Protein AF-V9GGJ9-F1 (afdb_monomer)

Structure (mmCIF, N/CA/C/O backbone):
data_AF-V9GGJ9-F1
#
_entry.id   AF-V9GGJ9-F1
#
loop_
_atom_site.group_PDB
_atom_site.id
_atom_site.type_symbol
_atom_site.label_atom_id
_atom_site.label_alt_id
_atom_site.label_comp_id
_atom_site.label_asym_id
_atom_site.label_entity_id
_atom_site.label_seq_id
_atom_site.pdbx_PDB_ins_code
_atom_site.Cartn_x
_atom_site.Cartn_y
_atom_site.Cartn_z
_atom_site.occupancy
_atom_site.B_iso_or_equiv
_atom_site.auth_seq_id
_atom_site.auth_comp_id
_atom_site.auth_asym_id
_atom_site.auth_atom_id
_atom_site.pdbx_PDB_model_num
ATOM 1 N N . MET A 1 1 ? 23.711 -16.797 -13.564 1.00 43.38 1 MET A N 1
ATOM 2 C CA . MET A 1 1 ? 23.492 -16.950 -12.103 1.00 43.38 1 MET A CA 1
ATOM 3 C C . MET A 1 1 ? 22.016 -16.975 -11.662 1.00 43.38 1 MET A C 1
ATOM 5 O O . MET A 1 1 ? 21.783 -17.134 -10.476 1.00 43.38 1 MET A O 1
ATOM 9 N N . LEU A 1 2 ? 21.009 -16.887 -12.547 1.00 49.84 2 LEU A N 1
ATOM 10 C CA . LEU A 1 2 ? 19.596 -16.695 -12.144 1.00 49.84 2 LEU A CA 1
ATOM 11 C C . LEU A 1 2 ? 18.768 -17.975 -11.855 1.00 49.84 2 LEU A C 1
ATOM 13 O O . LEU A 1 2 ? 17.591 -17.873 -11.536 1.00 49.84 2 LEU A O 1
ATOM 17 N N . HIS A 1 3 ? 19.355 -19.175 -11.934 1.00 48.84 3 HIS A N 1
ATOM 18 C CA . HIS A 1 3 ? 18.641 -20.461 -11.802 1.00 48.84 3 HIS A CA 1
ATOM 19 C C . HIS A 1 3 ? 18.968 -21.218 -10.499 1.00 48.84 3 HIS A C 1
ATOM 21 O O . HIS A 1 3 ? 19.235 -22.415 -10.528 1.00 48.84 3 HIS A O 1
ATOM 27 N N . ARG A 1 4 ? 18.985 -20.532 -9.348 1.00 60.25 4 ARG A N 1
ATOM 28 C CA . ARG A 1 4 ? 19.254 -21.163 -8.037 1.00 60.25 4 ARG A CA 1
ATOM 29 C C . ARG A 1 4 ? 18.179 -20.855 -6.985 1.00 60.25 4 ARG A C 1
ATOM 31 O O . ARG A 1 4 ? 18.494 -20.615 -5.826 1.00 60.25 4 ARG A O 1
ATOM 38 N N . PHE A 1 5 ? 16.917 -20.852 -7.417 1.00 58.75 5 PHE A N 1
ATOM 39 C CA . PHE A 1 5 ? 15.748 -20.695 -6.551 1.00 58.75 5 PHE A CA 1
ATOM 40 C C . PHE A 1 5 ? 14.702 -21.777 -6.855 1.00 58.75 5 PHE A C 1
ATOM 42 O O . PHE A 1 5 ? 14.045 -21.767 -7.904 1.00 58.75 5 PHE A O 1
ATOM 49 N N . ASP A 1 6 ? 14.512 -22.691 -5.904 1.00 74.31 6 ASP A N 1
ATOM 50 C CA . ASP A 1 6 ? 13.515 -23.766 -5.999 1.00 74.31 6 ASP A CA 1
ATOM 51 C C . ASP A 1 6 ? 12.080 -23.258 -5.761 1.00 74.31 6 ASP A C 1
ATOM 53 O O . ASP A 1 6 ? 11.109 -23.898 -6.175 1.00 74.31 6 ASP A O 1
ATOM 57 N N . SER A 1 7 ? 11.936 -22.044 -5.217 1.00 84.12 7 SER A N 1
ATOM 58 C CA . SER A 1 7 ? 10.659 -21.341 -5.066 1.00 84.12 7 SER A CA 1
ATOM 59 C C . SER A 1 7 ? 10.009 -21.009 -6.416 1.00 84.12 7 SER A C 1
ATOM 61 O O . SER A 1 7 ? 10.541 -20.241 -7.223 1.00 84.12 7 SER A O 1
ATOM 63 N N . VAL A 1 8 ? 8.796 -21.531 -6.629 1.00 86.56 8 VAL A N 1
ATOM 64 C CA . VAL A 1 8 ? 7.935 -21.195 -7.779 1.00 86.56 8 VAL A CA 1
ATOM 65 C C . VAL A 1 8 ? 7.668 -19.687 -7.845 1.00 86.56 8 VAL A C 1
ATOM 67 O O . VAL A 1 8 ? 7.696 -19.112 -8.931 1.00 86.56 8 VAL A O 1
ATOM 70 N N . GLY A 1 9 ? 7.454 -19.037 -6.694 1.00 83.69 9 GLY A N 1
ATOM 71 C CA . GLY A 1 9 ? 7.188 -17.600 -6.614 1.00 83.69 9 GLY A CA 1
ATOM 72 C C . GLY A 1 9 ? 8.368 -16.758 -7.097 1.00 83.69 9 GLY A C 1
ATOM 73 O O . GLY A 1 9 ? 8.186 -15.870 -7.925 1.00 83.69 9 GLY A O 1
ATOM 74 N N . GLN A 1 10 ? 9.593 -17.076 -6.660 1.00 82.62 10 GLN A N 1
ATOM 75 C CA . GLN A 1 10 ? 10.791 -16.352 -7.109 1.00 82.62 10 GLN A CA 1
ATOM 76 C C . GLN A 1 10 ? 11.089 -16.588 -8.593 1.00 82.62 10 GLN A C 1
ATOM 78 O O . GLN A 1 10 ? 11.502 -15.651 -9.279 1.00 82.62 10 GLN A O 1
ATOM 83 N N . ARG A 1 11 ? 10.824 -17.793 -9.124 1.00 84.44 11 ARG A N 1
ATOM 84 C CA . ARG A 1 11 ? 10.906 -18.038 -10.574 1.00 84.44 11 ARG A CA 1
ATOM 85 C C . ARG A 1 11 ? 9.899 -17.188 -11.351 1.00 84.44 11 ARG A C 1
ATOM 87 O O . ARG A 1 11 ? 10.303 -16.521 -12.298 1.00 84.44 11 ARG A O 1
ATOM 94 N N . ARG A 1 12 ? 8.631 -17.150 -10.920 1.00 86.25 12 ARG A N 1
ATOM 95 C CA . ARG A 1 12 ? 7.582 -16.322 -11.546 1.00 86.25 12 ARG A CA 1
ATOM 96 C C . ARG A 1 12 ? 7.909 -14.830 -11.485 1.00 86.25 12 ARG A C 1
ATOM 98 O O . ARG A 1 12 ? 7.802 -14.161 -12.504 1.00 86.25 12 ARG A O 1
ATOM 105 N N . MET A 1 13 ? 8.382 -14.320 -10.345 1.00 84.44 13 MET A N 1
ATOM 106 C CA . MET A 1 13 ? 8.805 -12.917 -10.228 1.00 84.44 13 MET A CA 1
ATOM 107 C C . MET A 1 13 ? 9.994 -12.604 -11.146 1.00 84.44 13 MET A C 1
ATOM 109 O O . MET A 1 13 ? 9.986 -11.607 -11.860 1.00 84.44 13 MET A O 1
ATOM 113 N N . SER A 1 14 ? 10.991 -13.493 -11.198 1.00 81.81 14 SER A N 1
ATOM 114 C CA . SER A 1 14 ? 12.151 -13.326 -12.085 1.00 81.81 14 SER A CA 1
ATOM 115 C C . SER A 1 14 ? 11.750 -13.297 -13.565 1.00 81.81 14 SER A C 1
ATOM 117 O O . SER A 1 14 ? 12.342 -12.544 -14.334 1.00 81.81 14 SER A O 1
ATOM 119 N N . GLN A 1 15 ? 10.744 -14.090 -13.957 1.00 84.31 15 GLN A N 1
ATOM 120 C CA . GLN A 1 15 ? 10.159 -14.086 -15.302 1.00 84.31 15 GLN A CA 1
ATOM 121 C C . GLN A 1 15 ? 9.393 -12.789 -15.581 1.00 84.31 15 GLN A C 1
ATOM 123 O O . GLN A 1 15 ? 9.682 -12.135 -16.580 1.00 84.31 15 GLN A O 1
ATOM 128 N N . LEU A 1 16 ? 8.501 -12.379 -14.675 1.00 83.38 16 LEU A N 1
ATOM 129 C CA . LEU A 1 16 ? 7.704 -11.155 -14.778 1.00 83.38 16 LEU A CA 1
ATOM 130 C C . LEU A 1 16 ? 8.598 -9.926 -14.986 1.00 83.38 16 LEU A C 1
ATOM 132 O O . LEU A 1 16 ? 8.516 -9.255 -16.010 1.00 83.38 16 LEU A O 1
ATOM 136 N N . VAL A 1 17 ? 9.550 -9.695 -14.078 1.00 80.50 17 VAL A N 1
ATOM 137 C CA . VAL A 1 17 ? 10.479 -8.556 -14.154 1.00 80.50 17 VAL A CA 1
ATOM 138 C C . VAL A 1 17 ? 11.389 -8.649 -15.395 1.00 80.50 17 VAL A C 1
ATOM 140 O O . VAL A 1 17 ? 11.951 -7.641 -15.823 1.00 80.50 17 VAL A O 1
ATOM 143 N N . HIS A 1 18 ? 11.586 -9.839 -15.983 1.00 79.75 18 HIS A N 1
ATOM 144 C CA . HIS A 1 18 ? 12.357 -10.031 -17.223 1.00 79.75 18 HIS A CA 1
ATOM 145 C C . HIS A 1 18 ? 11.547 -9.757 -18.496 1.00 79.75 18 HIS A C 1
ATOM 147 O O . HIS A 1 18 ? 12.098 -9.219 -19.450 1.00 79.75 18 HIS A O 1
ATOM 153 N N . GLN A 1 19 ? 10.254 -10.072 -18.501 1.00 79.88 19 GLN A N 1
ATOM 154 C CA . GLN A 1 19 ? 9.332 -9.706 -19.578 1.00 79.88 19 GLN A CA 1
ATOM 155 C C . GLN A 1 19 ? 9.084 -8.187 -19.597 1.00 79.88 19 GLN A C 1
ATOM 157 O O . GLN A 1 19 ? 9.022 -7.580 -20.660 1.00 79.88 19 GLN A O 1
ATOM 162 N N . HIS A 1 20 ? 9.054 -7.570 -18.414 1.00 74.56 20 HIS A N 1
ATOM 163 C CA . HIS A 1 20 ? 8.679 -6.174 -18.174 1.00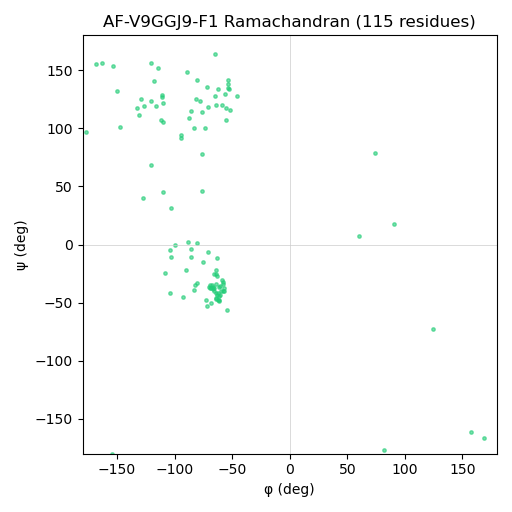 74.56 20 HIS A CA 1
ATOM 164 C C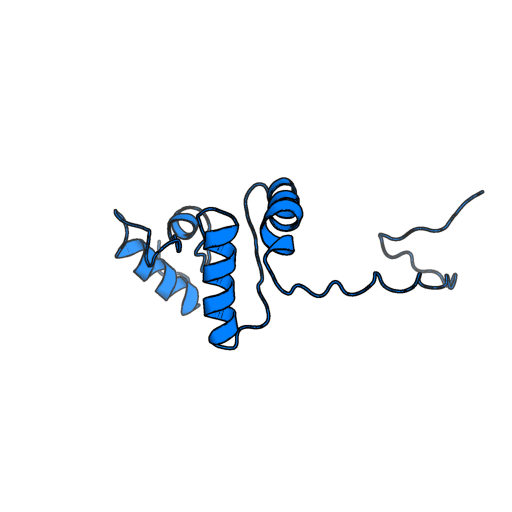 . HIS A 1 20 ? 9.879 -5.237 -17.917 1.00 74.56 20 HIS A C 1
ATOM 166 O O . HIS A 1 20 ? 9.787 -4.266 -17.176 1.00 74.56 20 HIS A O 1
ATOM 172 N N . ARG A 1 21 ? 11.053 -5.510 -18.510 1.00 70.56 21 ARG A N 1
ATOM 173 C CA . ARG A 1 21 ? 12.305 -4.769 -18.213 1.00 70.56 21 ARG A CA 1
ATOM 174 C C . ARG A 1 21 ? 12.239 -3.254 -18.448 1.00 70.56 21 ARG A C 1
ATOM 176 O O . ARG A 1 21 ? 12.905 -2.526 -17.717 1.00 70.56 21 ARG A O 1
ATOM 183 N N . ASN A 1 22 ? 11.478 -2.815 -19.451 1.00 77.88 22 ASN A N 1
ATOM 184 C CA . ASN A 1 22 ? 11.376 -1.410 -19.867 1.00 77.88 22 ASN A CA 1
ATOM 185 C C . ASN A 1 22 ? 10.076 -0.731 -19.406 1.00 77.88 22 ASN A C 1
ATOM 187 O O . ASN A 1 22 ? 9.957 0.482 -19.533 1.00 77.88 22 ASN A O 1
ATOM 191 N N . ASP A 1 23 ? 9.120 -1.508 -18.898 1.00 84.31 23 ASP A N 1
ATOM 192 C CA . ASP A 1 23 ? 7.830 -1.038 -18.405 1.00 84.31 23 ASP A CA 1
ATOM 193 C C . ASP A 1 23 ? 7.400 -1.951 -17.257 1.00 84.31 23 ASP A C 1
ATOM 195 O O . ASP A 1 23 ? 7.000 -3.095 -17.473 1.00 84.31 23 ASP A O 1
ATOM 199 N N . LEU A 1 24 ? 7.599 -1.459 -16.034 1.00 86.94 24 LEU A N 1
ATOM 200 C CA . LEU A 1 24 ? 7.494 -2.224 -14.791 1.00 86.94 24 LEU A CA 1
ATOM 201 C C . LEU A 1 24 ? 6.154 -2.010 -14.081 1.00 86.94 24 LEU A C 1
ATOM 203 O O . LEU A 1 24 ? 5.955 -2.588 -13.011 1.00 86.94 24 LEU A O 1
ATOM 207 N N . GLU A 1 25 ? 5.262 -1.188 -14.633 1.00 91.06 25 GLU A N 1
ATOM 208 C CA . GLU A 1 25 ? 3.883 -1.081 -14.167 1.00 91.06 25 GLU A CA 1
ATOM 209 C C . GLU A 1 25 ? 3.072 -2.212 -14.810 1.00 91.06 25 GLU A C 1
ATOM 211 O O . GLU A 1 25 ? 2.720 -2.184 -15.984 1.00 91.06 25 GLU A O 1
ATOM 216 N N . ILE A 1 26 ? 2.844 -3.281 -14.047 1.00 89.19 26 ILE A N 1
ATOM 217 C CA . ILE A 1 26 ? 2.223 -4.517 -14.561 1.00 89.19 26 ILE A CA 1
ATOM 218 C C . ILE A 1 26 ? 0.685 -4.460 -14.540 1.00 89.19 26 ILE A C 1
ATOM 220 O O . ILE A 1 26 ? 0.019 -5.346 -15.070 1.00 89.19 26 ILE A O 1
ATOM 224 N N . SER A 1 27 ? 0.139 -3.445 -13.872 1.00 90.81 27 SER A N 1
ATOM 225 C CA . SER A 1 27 ? -1.272 -3.082 -13.707 1.00 90.81 27 SER A CA 1
ATOM 226 C C . SER A 1 27 ? -1.290 -1.669 -13.098 1.00 90.81 27 SER A C 1
ATOM 228 O O . SER A 1 27 ? -0.309 -1.339 -12.427 1.00 90.81 27 SER A O 1
ATOM 230 N N . PRO A 1 28 ? -2.351 -0.850 -13.264 1.00 95.06 28 PRO A N 1
ATOM 231 C CA . PRO A 1 28 ? -2.429 0.479 -12.656 1.00 95.06 28 PRO A CA 1
ATOM 232 C C . PRO A 1 28 ? -2.011 0.491 -11.183 1.00 95.06 28 PRO A C 1
ATOM 234 O O . PRO A 1 28 ? -2.479 -0.331 -10.390 1.00 95.06 28 PRO A O 1
ATOM 237 N N . ASN A 1 29 ? -1.081 1.388 -10.849 1.00 96.38 29 ASN A N 1
ATOM 238 C CA . ASN A 1 29 ? -0.480 1.560 -9.525 1.00 96.38 29 ASN A CA 1
ATOM 239 C C . ASN A 1 29 ? 0.273 0.327 -8.969 1.00 96.38 29 ASN A C 1
ATOM 241 O O . ASN A 1 29 ? 0.711 0.368 -7.821 1.00 96.38 29 ASN A O 1
ATOM 245 N N . LEU A 1 30 ? 0.475 -0.756 -9.733 1.00 94.44 30 LEU A N 1
ATOM 246 C CA . LEU A 1 30 ? 1.174 -1.973 -9.300 1.00 94.44 30 LEU A CA 1
ATOM 247 C C . LEU A 1 30 ? 2.526 -2.111 -10.014 1.00 94.44 30 LEU A C 1
ATOM 249 O O . LEU A 1 30 ? 2.617 -2.492 -11.182 1.00 94.44 30 LEU A O 1
ATOM 253 N N . TRP A 1 31 ? 3.604 -1.839 -9.282 1.00 92.69 31 TRP A N 1
ATOM 254 C CA . TRP A 1 31 ? 4.951 -1.702 -9.829 1.00 92.69 31 TRP A CA 1
ATOM 255 C C . TRP A 1 31 ? 5.880 -2.859 -9.432 1.00 92.69 31 TRP A C 1
ATOM 257 O O . TRP A 1 31 ? 6.151 -3.107 -8.255 1.00 92.69 31 TRP A O 1
ATOM 267 N N . ALA A 1 32 ? 6.433 -3.558 -10.423 1.00 90.62 32 ALA A N 1
ATOM 268 C CA . ALA A 1 32 ? 7.332 -4.701 -10.243 1.00 90.62 32 ALA A CA 1
ATOM 269 C C . ALA A 1 32 ? 8.817 -4.316 -10.066 1.00 90.62 32 ALA A C 1
ATOM 271 O O . ALA A 1 32 ? 9.661 -5.183 -9.823 1.00 90.62 32 ALA A O 1
ATOM 272 N N . GLY A 1 33 ? 9.169 -3.029 -10.173 1.00 87.06 33 GLY A N 1
A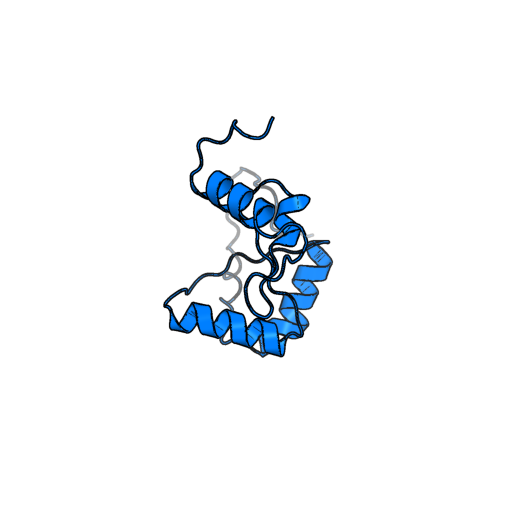TOM 273 C CA . GLY A 1 33 ? 10.566 -2.577 -10.160 1.00 87.06 33 GLY A CA 1
ATOM 274 C C . GLY A 1 33 ? 11.320 -2.842 -8.854 1.00 87.06 33 GLY A C 1
ATOM 275 O O . GLY A 1 33 ? 12.531 -3.063 -8.886 1.00 87.06 33 GLY A O 1
ATOM 276 N N . ILE A 1 34 ? 10.622 -2.948 -7.717 1.00 84.56 34 ILE A N 1
ATOM 277 C CA . ILE A 1 34 ? 11.234 -3.335 -6.435 1.00 84.56 34 ILE A CA 1
ATOM 278 C C . ILE A 1 34 ? 11.913 -4.720 -6.502 1.00 84.56 34 ILE A C 1
ATOM 280 O O . ILE A 1 34 ? 12.950 -4.936 -5.870 1.00 84.56 34 ILE A O 1
ATOM 284 N N . GLY A 1 35 ? 11.400 -5.625 -7.346 1.00 78.88 35 GLY A N 1
ATOM 285 C CA . GLY A 1 35 ? 11.977 -6.945 -7.613 1.00 78.88 35 GLY A CA 1
ATOM 286 C C . GLY A 1 35 ? 13.282 -6.936 -8.423 1.00 78.88 35 GLY A C 1
ATOM 287 O O . GLY A 1 35 ? 13.897 -7.989 -8.576 1.00 78.88 35 GLY A O 1
ATOM 288 N N . GLN A 1 36 ? 13.736 -5.782 -8.937 1.00 77.62 36 GLN A N 1
ATOM 289 C CA . GLN A 1 36 ? 15.069 -5.656 -9.547 1.00 77.62 36 GLN A CA 1
ATOM 290 C C . GLN A 1 36 ? 16.185 -5.487 -8.508 1.00 77.62 36 GLN A C 1
ATOM 292 O O . GLN A 1 36 ? 17.303 -5.946 -8.734 1.00 77.62 36 GLN A O 1
ATOM 297 N N . VAL A 1 37 ? 15.887 -4.824 -7.386 1.00 75.75 37 VAL A N 1
ATOM 298 C CA . VAL A 1 37 ? 16.883 -4.407 -6.380 1.00 75.75 37 VAL A CA 1
ATOM 299 C C . VAL A 1 37 ? 16.811 -5.211 -5.082 1.00 75.75 37 VAL A C 1
ATOM 301 O O . VAL A 1 37 ? 17.820 -5.345 -4.392 1.00 75.75 37 VAL A O 1
ATOM 304 N N . ARG A 1 38 ? 15.652 -5.800 -4.757 1.00 71.69 38 ARG A N 1
ATOM 305 C CA . ARG A 1 38 ? 15.507 -6.774 -3.667 1.00 71.69 38 ARG A CA 1
ATOM 306 C C . ARG A 1 38 ? 15.221 -8.166 -4.215 1.00 71.69 38 ARG A C 1
ATOM 308 O O . ARG A 1 38 ? 14.276 -8.371 -4.969 1.00 71.69 38 ARG A O 1
ATOM 315 N N . GLY A 1 39 ? 16.000 -9.147 -3.760 1.00 63.69 39 GLY A N 1
ATOM 316 C CA . GLY A 1 39 ? 15.680 -10.556 -3.977 1.00 63.69 39 GLY A CA 1
ATOM 317 C C . GLY A 1 39 ? 14.389 -10.928 -3.244 1.00 63.69 39 GLY A C 1
ATOM 318 O O . GLY A 1 39 ? 14.269 -10.682 -2.047 1.00 63.69 39 GLY A O 1
ATOM 319 N N . GLY A 1 40 ? 13.425 -11.521 -3.950 1.00 68.25 40 GLY A N 1
ATOM 320 C CA . GLY A 1 40 ? 12.121 -11.852 -3.378 1.00 68.25 40 GLY A CA 1
ATOM 321 C C . GLY A 1 40 ? 11.022 -12.010 -4.425 1.00 68.25 40 GLY A C 1
ATOM 322 O O . GLY A 1 40 ? 11.290 -12.207 -5.609 1.00 68.25 40 GLY 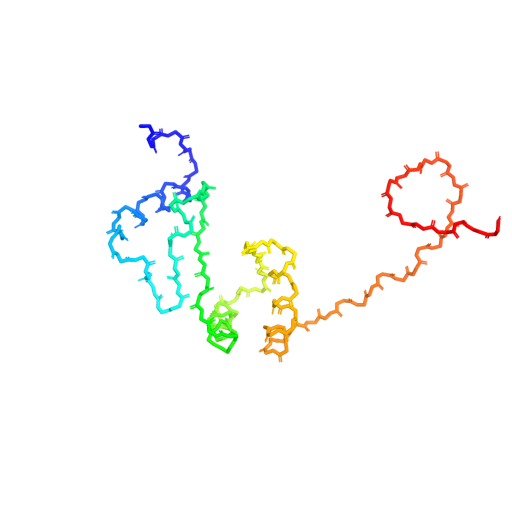A O 1
ATOM 323 N N . VAL A 1 41 ? 9.778 -11.932 -3.958 1.00 68.25 41 VAL A N 1
ATOM 324 C CA . VAL A 1 41 ? 8.551 -11.924 -4.769 1.00 68.25 41 VAL A CA 1
ATOM 325 C C . VAL A 1 41 ? 7.825 -10.616 -4.453 1.00 68.25 41 VAL A C 1
ATOM 327 O O . VAL A 1 41 ? 6.825 -10.612 -3.748 1.00 68.25 41 VAL A O 1
ATOM 330 N N . GLY A 1 42 ? 8.413 -9.492 -4.872 1.00 78.94 42 GLY A N 1
ATOM 331 C CA . GLY A 1 42 ? 7.962 -8.152 -4.495 1.00 78.94 42 GLY A CA 1
ATOM 332 C C . GLY A 1 42 ? 7.363 -7.376 -5.663 1.00 78.94 42 GLY A C 1
ATOM 333 O O . GLY A 1 42 ? 8.018 -7.196 -6.687 1.00 78.94 42 GLY A O 1
ATOM 334 N N . THR A 1 43 ? 6.152 -6.870 -5.459 1.00 89.19 43 THR A N 1
ATOM 335 C CA . THR A 1 43 ? 5.562 -5.740 -6.191 1.00 89.19 43 THR A CA 1
ATOM 336 C C . THR A 1 43 ? 5.241 -4.650 -5.168 1.00 89.19 43 THR A C 1
ATOM 338 O O . THR A 1 43 ? 5.117 -4.945 -3.978 1.00 89.19 43 THR A O 1
ATOM 341 N N . ALA A 1 44 ? 5.165 -3.396 -5.602 1.00 93.31 44 ALA A N 1
ATOM 342 C CA . ALA A 1 44 ? 4.798 -2.262 -4.762 1.00 93.31 44 ALA A CA 1
ATOM 343 C C . ALA A 1 44 ? 3.509 -1.624 -5.285 1.00 93.31 44 ALA A C 1
ATOM 345 O O . ALA A 1 44 ? 3.355 -1.482 -6.497 1.00 93.31 44 ALA A O 1
ATOM 346 N N . LEU A 1 45 ? 2.624 -1.207 -4.379 1.00 95.88 45 LEU A N 1
ATOM 347 C CA . LEU A 1 45 ? 1.548 -0.278 -4.715 1.00 95.88 45 LEU A CA 1
ATOM 348 C C . LEU A 1 45 ? 2.118 1.146 -4.695 1.00 95.88 45 LEU A C 1
ATOM 350 O O . LEU A 1 45 ? 2.742 1.541 -3.709 1.00 95.88 45 LEU A O 1
ATOM 354 N N . VAL A 1 46 ? 1.961 1.887 -5.792 1.00 95.75 46 VAL A N 1
ATOM 355 C CA . VAL A 1 46 ? 2.581 3.202 -6.013 1.00 95.75 46 VAL A CA 1
ATOM 356 C C . VAL A 1 46 ? 1.535 4.189 -6.530 1.00 95.75 46 VAL A C 1
ATOM 358 O O . VAL A 1 46 ? 0.978 4.015 -7.611 1.00 95.75 46 VAL A O 1
ATOM 361 N N . GLY A 1 47 ? 1.285 5.242 -5.756 1.00 96.81 47 GLY A N 1
ATOM 362 C CA . GLY A 1 47 ? 0.302 6.281 -6.056 1.00 96.81 47 GLY A CA 1
ATOM 363 C C . GLY A 1 47 ? 0.066 7.179 -4.843 1.00 96.81 47 GLY A C 1
ATOM 364 O O . GLY A 1 47 ? 0.818 7.137 -3.864 1.00 96.81 47 GLY A O 1
ATOM 365 N N . SER A 1 48 ? -0.991 7.981 -4.898 1.00 97.94 48 SER A N 1
ATOM 366 C CA . SER A 1 48 ? -1.557 8.665 -3.734 1.00 97.94 48 SER A CA 1
ATOM 367 C C . SER A 1 48 ? -2.140 7.672 -2.720 1.00 97.94 48 SER A C 1
ATOM 369 O O . SER A 1 48 ? -2.397 6.507 -3.024 1.00 97.94 48 SER A O 1
ATOM 371 N N . ALA A 1 49 ? -2.384 8.135 -1.491 1.00 97.38 49 ALA A N 1
ATOM 372 C CA . ALA A 1 49 ? -2.995 7.298 -0.459 1.00 97.38 49 ALA A CA 1
ATOM 373 C C . ALA A 1 49 ? -4.426 6.850 -0.820 1.00 97.38 49 ALA A C 1
ATOM 375 O O . ALA A 1 49 ? -4.849 5.792 -0.366 1.00 97.38 49 ALA A O 1
ATOM 376 N N . ASP A 1 50 ? -5.146 7.625 -1.638 1.00 97.94 50 ASP A N 1
ATOM 377 C CA . ASP A 1 50 ? -6.476 7.276 -2.146 1.00 97.94 50 ASP A CA 1
ATOM 378 C C . ASP A 1 50 ? -6.402 6.159 -3.202 1.00 97.94 50 ASP A C 1
ATOM 380 O O . ASP A 1 50 ? -7.082 5.147 -3.060 1.00 97.94 50 ASP A O 1
ATOM 384 N N . GLU A 1 51 ? -5.506 6.272 -4.191 1.00 98.12 51 GLU A N 1
ATOM 385 C CA . GLU A 1 51 ? -5.271 5.211 -5.190 1.00 98.12 51 GLU A CA 1
ATOM 386 C C . GLU A 1 51 ? -4.799 3.905 -4.532 1.00 98.12 51 GLU A C 1
ATOM 388 O O . GLU A 1 51 ? -5.286 2.823 -4.855 1.00 98.12 51 GLU A O 1
ATOM 393 N N . VAL A 1 52 ? -3.875 3.984 -3.565 1.00 97.81 52 VAL A N 1
ATOM 394 C CA . VAL A 1 52 ? -3.384 2.800 -2.837 1.00 97.81 52 VAL A CA 1
ATOM 395 C C . VAL A 1 52 ? -4.483 2.175 -1.970 1.00 97.81 52 VAL A C 1
ATOM 397 O O . VAL A 1 52 ? -4.550 0.949 -1.888 1.00 97.81 52 VAL A O 1
ATOM 400 N N . ALA A 1 53 ? -5.363 2.975 -1.357 1.00 97.38 53 ALA A N 1
ATOM 401 C CA . ALA A 1 53 ? -6.519 2.456 -0.623 1.00 97.38 53 ALA A CA 1
ATOM 402 C C . ALA A 1 53 ? -7.499 1.723 -1.553 1.00 97.38 53 ALA A C 1
ATOM 404 O O . ALA A 1 53 ? -7.950 0.632 -1.215 1.00 97.38 53 ALA A O 1
ATOM 405 N N . GLU A 1 54 ? -7.765 2.268 -2.743 1.00 97.62 54 GLU A N 1
ATOM 406 C CA . GLU A 1 54 ? -8.602 1.624 -3.760 1.00 97.62 54 GLU A CA 1
ATOM 407 C C . GLU A 1 54 ? -8.009 0.279 -4.214 1.00 97.62 54 GLU A C 1
ATOM 409 O O . GLU A 1 54 ? -8.705 -0.735 -4.186 1.00 97.62 54 GLU A O 1
ATOM 414 N N . ARG A 1 55 ? -6.703 0.219 -4.527 1.00 97.69 55 ARG A N 1
ATOM 415 C CA . ARG A 1 55 ? -6.033 -1.050 -4.883 1.00 97.69 55 ARG A CA 1
ATOM 416 C C . ARG A 1 55 ? -6.081 -2.085 -3.749 1.00 97.69 55 ARG A C 1
ATOM 418 O O . ARG A 1 55 ? -6.182 -3.281 -4.010 1.00 97.69 55 ARG A O 1
ATOM 425 N N . LEU A 1 56 ? -5.998 -1.656 -2.486 1.00 96.38 56 LEU A N 1
ATOM 426 C CA . LEU A 1 56 ? -6.150 -2.555 -1.333 1.00 96.38 56 LEU A CA 1
ATOM 427 C C . LEU A 1 56 ? -7.595 -3.043 -1.169 1.00 96.38 56 LEU A C 1
ATOM 429 O O . LEU A 1 56 ? -7.795 -4.210 -0.834 1.00 96.38 56 LEU A O 1
ATOM 433 N N . GLN A 1 57 ? -8.588 -2.196 -1.454 1.00 96.00 57 GLN A N 1
ATOM 434 C CA . GLN A 1 57 ? -9.995 -2.594 -1.450 1.00 96.00 57 GLN A CA 1
ATOM 435 C C . GLN A 1 57 ? -10.294 -3.620 -2.553 1.00 96.00 57 GLN A C 1
ATOM 437 O O . GLN A 1 57 ? -10.960 -4.608 -2.271 1.00 96.00 57 GLN A O 1
ATOM 442 N N . GLU A 1 58 ? -9.725 -3.481 -3.756 1.00 96.75 58 GLU A N 1
ATOM 443 C CA . GLU A 1 58 ? -9.850 -4.499 -4.815 1.00 96.75 58 GLU A CA 1
ATOM 444 C C . GLU A 1 58 ? -9.334 -5.878 -4.366 1.00 96.75 58 GLU A C 1
ATOM 446 O O . GLU A 1 58 ? -9.953 -6.904 -4.649 1.00 96.75 58 GLU A O 1
ATOM 451 N N . TYR A 1 59 ? -8.223 -5.930 -3.623 1.00 96.25 59 TYR A N 1
ATOM 452 C CA . TYR A 1 59 ? -7.742 -7.180 -3.026 1.00 96.25 59 TYR A CA 1
ATOM 453 C C . TYR A 1 59 ? -8.664 -7.697 -1.907 1.00 96.25 59 TYR A C 1
ATOM 455 O O . TYR A 1 59 ? -8.871 -8.909 -1.804 1.00 96.25 59 TYR A O 1
ATOM 463 N N . ALA A 1 60 ? -9.235 -6.808 -1.090 1.00 95.25 60 ALA A N 1
ATOM 464 C CA . ALA A 1 60 ? -10.179 -7.174 -0.035 1.00 95.25 60 ALA A CA 1
ATOM 465 C C . ALA A 1 60 ? -11.501 -7.730 -0.596 1.00 95.25 60 ALA A C 1
ATOM 467 O O . ALA A 1 60 ? -12.012 -8.726 -0.084 1.00 95.25 60 ALA A O 1
ATOM 468 N N . ASP A 1 61 ? -11.999 -7.170 -1.701 1.00 96.12 61 ASP A N 1
ATOM 469 C CA . ASP A 1 61 ? -13.189 -7.642 -2.423 1.00 96.12 61 ASP A CA 1
ATOM 470 C C . ASP A 1 61 ? -12.975 -9.036 -3.049 1.00 96.12 61 ASP A C 1
ATOM 472 O O . ASP A 1 61 ? -13.921 -9.810 -3.208 1.00 96.12 61 ASP A O 1
ATOM 476 N N . LEU A 1 62 ? -11.719 -9.401 -3.342 1.00 97.56 62 LEU A N 1
ATOM 477 C CA . LEU A 1 62 ? -11.306 -10.758 -3.727 1.00 97.56 62 LEU A CA 1
ATOM 478 C C . LEU A 1 62 ? -11.121 -11.714 -2.527 1.00 97.56 62 LEU A C 1
ATOM 480 O O . LEU A 1 62 ? -10.761 -12.877 -2.721 1.00 97.56 62 LEU A O 1
ATOM 484 N N . GLY A 1 63 ? -11.375 -11.252 -1.298 1.00 96.50 63 GLY A N 1
ATOM 485 C CA . GLY A 1 63 ? -11.309 -12.044 -0.068 1.00 96.50 63 GLY A CA 1
ATOM 486 C C . GLY A 1 63 ? -9.948 -12.054 0.638 1.00 96.50 63 GLY A C 1
ATOM 487 O O . GLY A 1 63 ? -9.710 -12.942 1.455 1.00 96.50 63 GLY A O 1
ATOM 488 N N . ILE A 1 64 ? -9.045 -11.112 0.339 1.00 95.62 64 ILE A N 1
ATOM 489 C CA . ILE A 1 64 ? -7.768 -10.966 1.058 1.00 95.62 64 ILE A CA 1
ATOM 490 C C . ILE A 1 64 ? -7.973 -10.053 2.274 1.00 95.62 64 ILE A C 1
ATOM 492 O O . ILE A 1 64 ? -8.138 -8.846 2.133 1.00 95.62 64 ILE A O 1
ATOM 496 N N . ASP A 1 65 ? -7.932 -10.628 3.476 1.00 92.31 65 ASP A N 1
ATOM 497 C CA . ASP A 1 65 ? -8.134 -9.901 4.740 1.00 92.31 65 ASP A CA 1
ATOM 498 C C . ASP A 1 65 ? -6.842 -9.327 5.358 1.00 92.31 65 ASP A C 1
ATOM 500 O O . ASP A 1 65 ? -6.894 -8.381 6.146 1.00 92.31 65 ASP A O 1
ATOM 504 N N . THR A 1 66 ? -5.678 -9.879 5.000 1.00 92.38 66 THR A N 1
ATOM 505 C CA . THR A 1 66 ? -4.413 -9.646 5.707 1.00 92.38 66 THR A CA 1
ATOM 506 C C . THR A 1 66 ? -3.312 -9.181 4.758 1.00 92.38 66 THR A C 1
ATOM 508 O O . THR A 1 66 ? -2.882 -9.912 3.865 1.00 92.38 66 THR A O 1
ATOM 511 N N . PHE A 1 67 ? -2.786 -7.979 5.007 1.00 92.69 67 PHE A N 1
ATOM 512 C CA . PHE A 1 67 ? -1.771 -7.331 4.174 1.00 92.69 67 PHE A CA 1
ATOM 513 C C . PHE A 1 67 ? -0.457 -7.133 4.940 1.00 92.69 67 PHE A C 1
ATOM 515 O O . PHE A 1 67 ? -0.401 -6.404 5.929 1.00 92.69 67 PHE A O 1
ATOM 522 N N . ILE A 1 68 ? 0.628 -7.746 4.456 1.00 91.88 68 ILE A N 1
ATOM 523 C CA . ILE A 1 68 ? 1.982 -7.537 4.991 1.00 91.88 68 ILE A CA 1
ATOM 524 C C . ILE A 1 68 ? 2.659 -6.445 4.159 1.00 91.88 68 ILE A C 1
ATOM 526 O O . ILE A 1 68 ? 3.225 -6.712 3.098 1.00 91.88 68 ILE A O 1
ATOM 530 N N . LEU A 1 69 ? 2.574 -5.201 4.632 1.00 92.81 69 LEU A N 1
ATOM 531 C CA . LEU A 1 69 ? 3.141 -4.033 3.956 1.00 92.81 69 LEU A CA 1
ATOM 532 C C . LEU A 1 69 ? 4.595 -3.776 4.386 1.00 92.81 69 LEU A C 1
ATOM 534 O O . LEU A 1 69 ? 4.986 -4.039 5.522 1.00 92.81 69 LEU A O 1
ATOM 538 N N . SER A 1 70 ? 5.405 -3.238 3.472 1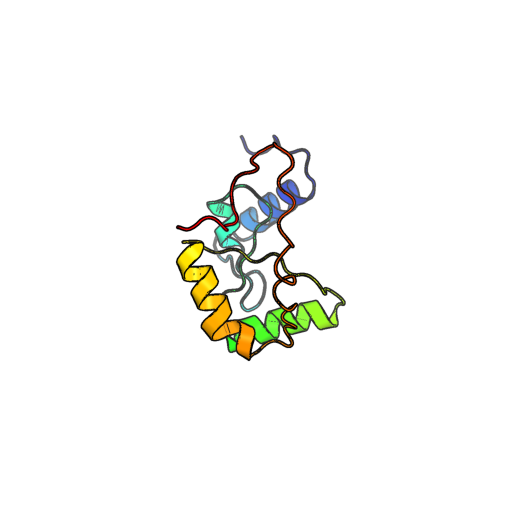.00 91.19 70 SER A N 1
ATOM 539 C CA . SER A 1 70 ? 6.765 -2.762 3.755 1.00 91.19 70 SER A CA 1
ATOM 540 C C . SER A 1 70 ? 7.166 -1.665 2.767 1.00 91.19 70 SER A C 1
ATOM 542 O O . SER A 1 70 ? 6.690 -1.654 1.633 1.00 91.19 70 SER A O 1
ATOM 544 N N . GLY A 1 71 ? 8.072 -0.778 3.177 1.00 91.81 71 GLY A N 1
ATOM 545 C CA . GLY A 1 71 ? 8.633 0.278 2.334 1.00 91.81 71 GLY A CA 1
ATOM 546 C C . GLY A 1 71 ? 10.026 0.702 2.812 1.00 91.81 71 GLY A C 1
ATOM 547 O O . GLY A 1 71 ? 10.534 0.165 3.799 1.00 91.81 71 GLY A O 1
ATOM 548 N N . TYR A 1 72 ? 10.644 1.666 2.118 1.00 91.5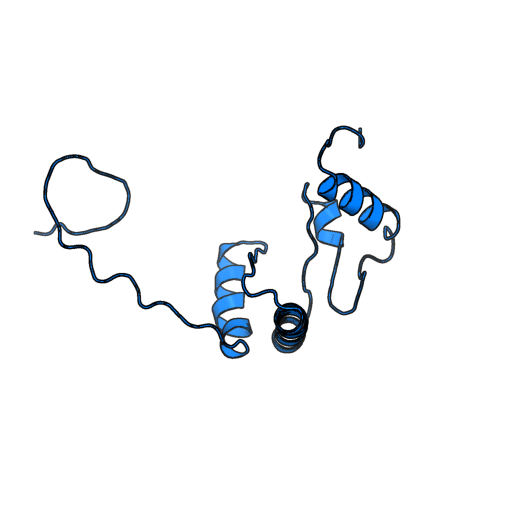0 72 TYR A N 1
ATOM 549 C CA . TYR A 1 72 ? 12.000 2.139 2.410 1.00 91.50 72 TYR A CA 1
ATOM 550 C C . TYR A 1 72 ? 12.074 3.673 2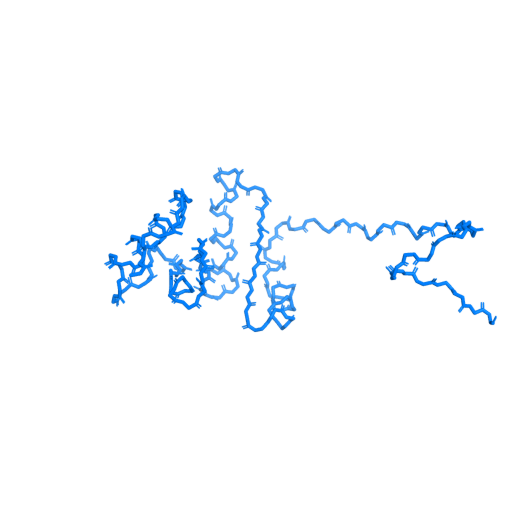.523 1.00 91.50 72 TYR A C 1
ATOM 552 O O . TYR A 1 72 ? 11.745 4.337 1.543 1.00 91.50 72 TYR A O 1
ATOM 560 N N . PRO A 1 73 ? 12.587 4.230 3.640 1.00 95.06 73 PRO A N 1
ATOM 561 C CA . PRO A 1 73 ? 13.066 3.540 4.843 1.00 95.06 73 PRO A CA 1
ATOM 562 C C . PRO A 1 73 ? 11.908 3.127 5.776 1.00 95.06 73 PRO A C 1
ATOM 564 O O . PRO A 1 73 ? 10.928 3.845 5.931 1.00 95.06 73 PRO A O 1
ATOM 567 N N . HIS A 1 74 ? 12.005 1.945 6.397 1.00 92.94 74 HIS A N 1
ATOM 568 C CA . HIS A 1 74 ? 10.855 1.285 7.040 1.00 92.94 74 HIS A CA 1
ATOM 569 C C . HIS A 1 74 ? 10.146 2.104 8.136 1.00 92.94 74 HIS A C 1
ATOM 571 O O . HIS A 1 74 ? 8.942 1.937 8.310 1.00 92.94 74 HIS A O 1
ATOM 577 N N . LEU A 1 75 ? 10.864 2.949 8.887 1.00 95.50 75 LEU A N 1
ATOM 578 C CA . LEU A 1 75 ? 10.281 3.721 9.989 1.00 95.50 75 LEU A CA 1
ATOM 579 C C . LEU A 1 75 ? 9.386 4.843 9.447 1.00 95.50 75 LEU A C 1
ATOM 581 O O . LEU A 1 75 ? 8.215 4.936 9.799 1.00 95.50 75 LEU A O 1
ATOM 585 N N . GLU A 1 76 ? 9.924 5.655 8.545 1.00 97.00 76 GLU A N 1
ATOM 586 C CA . GLU A 1 76 ? 9.250 6.781 7.905 1.00 97.00 76 GLU A CA 1
ATOM 587 C C . GLU A 1 76 ? 8.062 6.323 7.043 1.00 97.00 76 GLU A C 1
ATOM 589 O O . GLU A 1 76 ? 7.033 6.995 6.988 1.00 97.00 76 GLU A O 1
ATOM 594 N N . GLU A 1 77 ? 8.164 5.152 6.410 1.00 96.88 77 GLU A N 1
ATOM 595 C CA . GLU A 1 77 ? 7.045 4.528 5.695 1.00 96.88 77 GLU A CA 1
ATOM 596 C C . GLU A 1 77 ? 5.949 4.024 6.637 1.00 96.88 77 GLU A C 1
ATOM 598 O O . GLU A 1 77 ? 4.772 4.169 6.317 1.00 96.88 77 GLU A O 1
ATOM 603 N N . ALA A 1 78 ? 6.300 3.475 7.807 1.00 96.19 78 ALA A N 1
ATOM 604 C CA . ALA A 1 78 ? 5.308 3.058 8.796 1.00 96.19 78 ALA A CA 1
ATOM 605 C C . ALA A 1 78 ? 4.484 4.256 9.300 1.00 96.19 78 ALA A C 1
ATOM 607 O O . ALA A 1 78 ? 3.258 4.160 9.374 1.00 96.19 78 ALA A O 1
ATOM 608 N N . TYR A 1 79 ? 5.132 5.403 9.550 1.00 96.75 79 TYR A N 1
ATOM 609 C CA . TYR A 1 79 ? 4.433 6.662 9.835 1.00 96.75 79 TYR A CA 1
ATOM 610 C C . TYR A 1 79 ? 3.558 7.105 8.658 1.00 96.75 79 TYR A C 1
ATOM 612 O O . TYR A 1 79 ? 2.372 7.351 8.851 1.00 96.75 79 TYR A O 1
ATOM 620 N N . ARG A 1 80 ? 4.079 7.123 7.423 1.00 96.44 80 ARG A N 1
ATOM 621 C CA . ARG A 1 80 ? 3.292 7.540 6.247 1.00 96.44 80 ARG A CA 1
ATOM 622 C C . ARG A 1 80 ? 2.055 6.667 6.016 1.00 96.44 80 ARG A C 1
ATOM 624 O O . ARG A 1 80 ? 0.994 7.190 5.683 1.00 96.44 80 ARG A O 1
ATOM 631 N N . ILE A 1 81 ? 2.174 5.354 6.201 1.00 95.25 81 ILE A N 1
ATOM 632 C CA . ILE A 1 81 ? 1.050 4.414 6.113 1.00 95.25 81 ILE A CA 1
ATOM 633 C C . ILE A 1 81 ? 0.022 4.713 7.215 1.00 95.25 81 ILE A C 1
ATOM 635 O O . ILE A 1 81 ? -1.168 4.827 6.918 1.00 95.25 81 ILE A O 1
ATOM 639 N N . ALA A 1 82 ? 0.465 4.905 8.459 1.00 94.00 82 ALA A N 1
ATOM 640 C CA . ALA A 1 82 ? -0.425 5.205 9.579 1.00 94.00 82 ALA A CA 1
ATOM 641 C C . ALA A 1 82 ? -1.131 6.570 9.453 1.00 94.00 82 ALA A C 1
ATOM 643 O O . ALA A 1 82 ? -2.302 6.692 9.801 1.00 94.00 82 ALA A O 1
ATOM 644 N N . GLU A 1 83 ? -0.441 7.588 8.940 1.00 95.75 83 GLU A N 1
ATOM 645 C CA . GLU A 1 83 ? -0.951 8.959 8.832 1.00 95.75 83 GLU A CA 1
ATOM 646 C C . GLU A 1 83 ? -1.811 9.184 7.584 1.00 95.75 83 GLU A C 1
ATOM 648 O O . GLU A 1 83 ? -2.810 9.900 7.651 1.00 95.75 83 GLU A O 1
ATOM 653 N N . LEU A 1 84 ? -1.441 8.596 6.440 1.00 97.06 84 LEU A N 1
ATOM 654 C CA . LEU A 1 84 ? -2.106 8.864 5.161 1.00 97.06 84 LEU A CA 1
ATOM 655 C C . LEU A 1 84 ? -3.050 7.741 4.727 1.00 97.06 84 LEU A C 1
ATOM 657 O O . LEU A 1 84 ? -4.132 8.032 4.218 1.00 97.06 84 LEU A O 1
ATOM 661 N N . LEU A 1 85 ? -2.660 6.476 4.897 1.00 95.69 85 LEU A N 1
ATOM 662 C CA . LEU A 1 85 ? -3.386 5.338 4.324 1.00 95.69 85 LEU A CA 1
ATOM 663 C C . LEU A 1 85 ? -4.424 4.755 5.290 1.00 95.69 85 LEU A C 1
ATOM 665 O O . LEU A 1 85 ? -5.563 4.528 4.894 1.00 95.69 85 LEU A O 1
ATOM 669 N N . PHE A 1 86 ? -4.082 4.562 6.566 1.00 94.50 86 PHE A N 1
ATOM 670 C CA . PHE A 1 86 ? -5.013 4.001 7.554 1.00 94.50 86 PHE A CA 1
ATOM 671 C C . PHE A 1 86 ? -6.335 4.781 7.716 1.00 94.50 86 PHE A C 1
ATOM 673 O O . PHE A 1 86 ? -7.365 4.120 7.822 1.00 94.50 86 PHE A O 1
ATOM 680 N N . PRO A 1 87 ? -6.393 6.131 7.653 1.00 95.00 87 PRO A N 1
ATOM 681 C CA . PRO A 1 87 ? -7.665 6.866 7.692 1.00 95.00 87 PRO A CA 1
ATOM 682 C C . PRO A 1 87 ? -8.623 6.583 6.521 1.00 95.00 87 PRO A C 1
ATOM 684 O O . PRO A 1 87 ? -9.775 7.006 6.569 1.00 95.00 87 PRO A O 1
ATOM 687 N N . ARG A 1 88 ? -8.149 5.907 5.466 1.00 95.38 88 ARG A N 1
ATOM 688 C CA . ARG A 1 88 ? -8.906 5.549 4.253 1.00 95.38 88 ARG A CA 1
ATOM 689 C C . ARG A 1 88 ? -9.316 4.075 4.214 1.00 95.38 88 ARG A C 1
ATOM 691 O O . ARG A 1 88 ? -10.010 3.666 3.290 1.00 95.38 88 ARG A O 1
ATOM 698 N N . LEU A 1 89 ? -8.880 3.279 5.190 1.00 92.62 89 LEU A N 1
ATOM 699 C CA . LEU A 1 89 ? -9.120 1.840 5.258 1.00 92.62 89 LEU A CA 1
ATOM 700 C C . LEU A 1 89 ? -10.009 1.494 6.463 1.00 92.62 89 LEU A C 1
ATOM 702 O O . LEU A 1 89 ? -9.926 2.163 7.495 1.00 92.62 89 LEU A O 1
ATOM 706 N N . PRO A 1 90 ? -10.800 0.407 6.405 1.00 87.75 90 PRO A N 1
ATOM 707 C CA . PRO A 1 90 ? -11.582 -0.091 7.539 1.00 87.75 90 PRO A CA 1
ATOM 708 C C . PRO A 1 90 ? -10.702 -0.831 8.573 1.00 87.75 90 PRO A C 1
ATOM 710 O O . PRO A 1 90 ? -11.033 -1.926 9.031 1.00 87.75 90 PRO A O 1
ATOM 713 N N . VAL A 1 91 ? -9.549 -0.260 8.940 1.00 81.44 91 VAL A N 1
ATOM 714 C CA . VAL A 1 91 ? -8.612 -0.868 9.895 1.00 81.44 91 VAL A CA 1
ATOM 715 C C . VAL A 1 91 ? -9.171 -0.836 11.316 1.00 81.44 91 VAL A C 1
ATOM 717 O O . VAL A 1 91 ? -9.375 0.220 11.915 1.00 81.44 91 VAL A O 1
ATOM 720 N N . THR A 1 92 ? -9.372 -2.023 11.888 1.00 76.62 92 THR A N 1
ATOM 721 C CA . THR A 1 92 ? -9.688 -2.174 13.311 1.00 76.62 92 THR A CA 1
ATOM 722 C C . THR A 1 92 ? -8.390 -2.219 14.106 1.00 76.62 92 THR A C 1
ATOM 724 O O . THR A 1 92 ? -7.617 -3.168 13.991 1.00 76.62 92 THR A O 1
ATOM 727 N N . TYR A 1 93 ? -8.157 -1.215 14.948 1.00 71.94 93 TYR A N 1
ATOM 728 C CA . TYR A 1 93 ? -7.077 -1.269 15.928 1.00 71.94 93 TYR A CA 1
ATOM 729 C C . TYR A 1 93 ? -7.494 -2.182 17.080 1.00 71.94 93 TYR A C 1
ATOM 731 O O . TYR A 1 93 ? -8.394 -1.843 17.851 1.00 71.94 93 TYR A O 1
ATOM 739 N N . SER A 1 94 ? -6.814 -3.318 17.237 1.00 66.19 94 SER A N 1
ATOM 740 C CA . SER A 1 94 ? -6.825 -4.021 18.519 1.00 66.19 94 SER A CA 1
ATOM 741 C C . SER A 1 94 ? -6.345 -3.056 19.597 1.00 66.19 94 SER A C 1
ATOM 743 O O . SER A 1 94 ? -5.294 -2.429 19.445 1.00 66.19 94 SER A O 1
ATOM 745 N N . ALA A 1 95 ? -7.102 -2.942 20.690 1.00 66.06 95 ALA A N 1
ATOM 746 C CA . ALA A 1 95 ? -6.625 -2.229 21.866 1.00 66.06 95 ALA A CA 1
ATOM 747 C C . ALA A 1 95 ? -5.256 -2.806 22.279 1.00 66.06 95 ALA A C 1
ATOM 749 O O . ALA A 1 95 ? -5.068 -4.026 22.181 1.00 66.06 95 ALA A O 1
ATOM 750 N N . PRO A 1 96 ? -4.294 -1.972 22.722 1.00 67.12 96 PRO A N 1
ATOM 751 C CA . PRO A 1 96 ? -3.047 -2.493 23.262 1.00 67.12 96 PRO A CA 1
ATOM 752 C C . PRO A 1 96 ? -3.377 -3.495 24.378 1.00 67.12 96 PRO A C 1
ATOM 754 O O . PRO A 1 96 ? -4.301 -3.230 25.155 1.00 67.12 96 PRO A O 1
ATOM 757 N N . PRO A 1 97 ? -2.678 -4.645 24.447 1.00 65.00 97 PRO A N 1
ATOM 758 C CA . PRO A 1 97 ? -2.971 -5.664 25.444 1.00 65.00 97 PRO A CA 1
ATOM 759 C C . PRO A 1 97 ? -2.953 -5.042 26.841 1.00 65.00 97 PRO A C 1
ATOM 761 O O . PRO A 1 97 ? -2.063 -4.249 27.162 1.00 65.00 97 PRO A O 1
ATOM 764 N N . GLU A 1 98 ? -3.968 -5.379 27.641 1.00 69.69 98 GLU A N 1
ATOM 765 C CA . GLU A 1 98 ? -4.119 -4.867 29.002 1.00 69.69 98 GLU A CA 1
ATOM 766 C C . GLU A 1 98 ? -2.822 -5.114 29.785 1.00 69.69 98 GLU A C 1
ATOM 768 O O . GLU A 1 98 ? -2.226 -6.186 29.678 1.00 69.69 98 GLU A O 1
ATOM 773 N N . GLU A 1 99 ? -2.349 -4.094 30.507 1.00 62.97 99 GLU A N 1
ATOM 774 C CA . GLU A 1 99 ? -0.981 -4.048 31.027 1.00 62.97 99 GLU A CA 1
ATOM 775 C C . GLU A 1 99 ? -0.663 -5.295 31.870 1.00 62.97 99 GLU A C 1
ATOM 777 O O . GLU A 1 9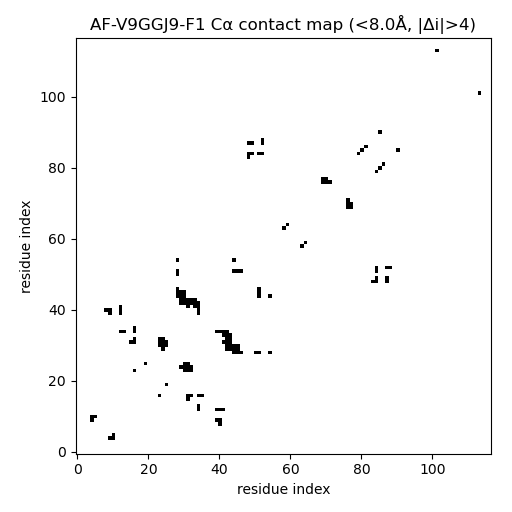9 ? -1.166 -5.444 32.988 1.00 62.97 99 GLU A O 1
ATOM 782 N N . THR A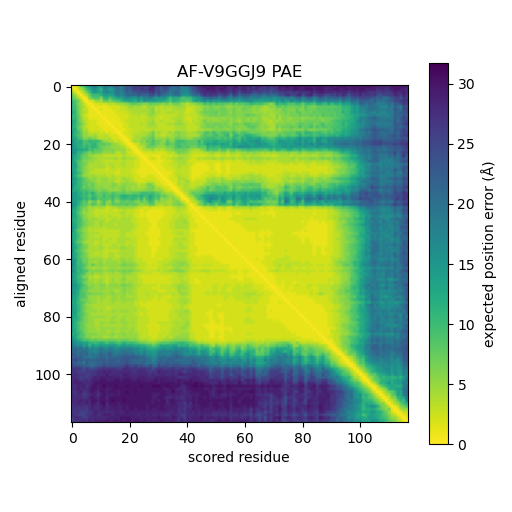 1 100 ? 0.164 -6.198 31.321 1.00 55.19 100 THR A N 1
ATOM 783 C CA . THR A 1 100 ? 0.453 -7.508 31.917 1.00 55.19 100 THR A CA 1
ATOM 784 C C . THR A 1 100 ? 0.875 -7.345 33.372 1.00 55.19 100 THR A C 1
ATOM 786 O O . THR A 1 100 ? 1.917 -6.754 33.669 1.00 55.19 100 THR A O 1
ATOM 789 N N . LYS A 1 101 ? 0.068 -7.879 34.298 1.00 49.94 101 LYS A N 1
ATOM 790 C CA . LYS A 1 101 ? 0.386 -7.837 35.728 1.00 49.94 101 LYS A CA 1
ATOM 791 C C . LYS A 1 101 ? 1.716 -8.537 35.982 1.00 49.94 101 LYS A C 1
ATOM 793 O O . LYS A 1 101 ? 1.861 -9.731 35.738 1.00 49.94 101 LYS A O 1
ATOM 798 N N . TRP A 1 102 ? 2.655 -7.773 36.523 1.00 52.22 102 TRP A N 1
ATOM 799 C CA . TRP A 1 102 ? 3.979 -8.229 36.917 1.00 52.22 102 TRP A CA 1
ATOM 800 C C . TRP A 1 102 ? 3.907 -9.397 37.891 1.00 52.22 102 TRP A C 1
ATOM 802 O O . TRP A 1 102 ? 3.443 -9.242 39.020 1.00 52.22 102 TRP A O 1
ATOM 812 N N . VAL A 1 103 ? 4.435 -10.543 37.469 1.00 56.03 103 VAL A N 1
ATOM 813 C CA . VAL A 1 103 ? 4.755 -11.661 38.354 1.00 56.03 103 VAL A CA 1
ATOM 814 C C . VAL A 1 103 ? 6.270 -11.785 38.373 1.00 56.03 103 VAL A C 1
ATOM 816 O O . VAL A 1 103 ? 6.882 -12.192 37.389 1.00 56.03 103 VAL A O 1
ATOM 819 N N . ALA A 1 104 ? 6.884 -11.391 39.486 1.00 56.09 104 ALA A N 1
ATOM 820 C CA . ALA A 1 104 ? 8.328 -11.467 39.670 1.00 56.09 104 ALA A CA 1
ATOM 821 C C . ALA A 1 104 ? 8.761 -12.916 39.951 1.00 56.09 104 ALA A C 1
ATOM 823 O O . ALA A 1 104 ? 9.030 -13.283 41.093 1.00 56.09 104 ALA A O 1
ATOM 824 N N . MET A 1 105 ? 8.824 -13.738 38.902 1.00 47.41 105 MET A N 1
ATOM 825 C CA . MET A 1 105 ? 9.510 -15.029 38.919 1.00 47.41 105 MET A CA 1
ATOM 826 C C . MET A 1 105 ? 10.595 -15.002 37.844 1.00 47.41 105 MET A C 1
ATOM 828 O O . MET A 1 105 ? 10.330 -14.647 36.699 1.00 47.41 105 MET A O 1
ATOM 832 N N . GLY A 1 106 ? 11.836 -15.255 38.252 1.00 53.62 106 GLY A N 1
ATOM 833 C CA . GLY A 1 106 ? 13.006 -14.777 37.522 1.00 53.62 106 GLY A CA 1
ATOM 834 C C . GLY A 1 106 ? 13.302 -15.504 36.213 1.00 53.62 106 GLY A C 1
ATOM 835 O O . GLY A 1 106 ? 13.991 -16.513 36.235 1.00 53.62 106 GLY A O 1
ATOM 836 N N . GLU A 1 107 ? 12.919 -14.894 35.092 1.00 51.72 107 GLU A N 1
ATOM 837 C CA . GLU A 1 107 ? 13.772 -14.784 33.903 1.00 51.72 107 GLU A CA 1
ATOM 838 C C . GLU A 1 107 ? 13.425 -13.496 33.135 1.00 51.72 107 GLU A C 1
ATOM 840 O O . GLU A 1 107 ? 12.256 -13.155 32.949 1.00 51.72 107 GLU A O 1
ATOM 845 N N . LEU A 1 108 ? 14.446 -12.720 32.756 1.00 48.84 108 LEU A N 1
ATOM 846 C CA . LEU A 1 108 ? 14.274 -11.378 32.194 1.00 48.84 108 LEU A CA 1
ATOM 847 C C . LEU A 1 108 ? 14.259 -11.437 30.661 1.00 48.84 108 LEU A C 1
ATOM 849 O O . LEU A 1 108 ? 15.305 -11.330 30.020 1.00 48.84 108 LEU A O 1
ATOM 853 N N . LEU A 1 109 ? 13.074 -11.578 30.066 1.00 54.47 109 LEU A N 1
ATOM 854 C CA . LEU A 1 109 ? 12.911 -11.364 28.627 1.00 54.47 109 LEU A CA 1
ATOM 855 C C . LEU A 1 109 ? 13.011 -9.868 28.307 1.00 54.47 109 LEU A C 1
ATOM 857 O O . LEU A 1 109 ? 12.449 -9.024 29.010 1.00 54.47 109 LEU A O 1
ATOM 861 N N . ALA A 1 110 ? 13.760 -9.540 27.255 1.00 47.41 110 ALA A N 1
ATOM 862 C CA . ALA A 1 110 ? 13.957 -8.162 26.837 1.00 47.41 110 ALA A CA 1
ATOM 863 C C . ALA A 1 110 ? 12.618 -7.521 26.426 1.00 47.41 110 ALA A C 1
ATOM 865 O O . ALA A 1 110 ? 11.861 -8.096 25.652 1.00 47.41 110 ALA A O 1
ATOM 866 N N . GLU A 1 111 ? 12.389 -6.303 26.928 1.00 60.44 111 GLU A N 1
ATOM 867 C CA . GLU A 1 111 ? 11.313 -5.381 26.529 1.00 60.44 111 GLU A CA 1
ATOM 868 C C . GLU A 1 111 ? 9.877 -5.711 27.002 1.00 60.44 111 GLU A C 1
ATOM 870 O O . GLU A 1 111 ? 9.013 -6.071 26.206 1.00 60.44 111 GLU A O 1
ATOM 875 N N . ASN A 1 112 ? 9.560 -5.403 28.276 1.00 52.59 112 ASN A N 1
ATOM 876 C CA . ASN A 1 112 ? 8.676 -4.250 28.583 1.00 52.59 112 ASN A CA 1
ATOM 877 C C . ASN A 1 112 ? 8.442 -3.943 30.090 1.00 52.59 112 ASN A C 1
ATOM 879 O O . ASN A 1 112 ? 7.462 -4.411 30.641 1.00 52.59 112 ASN A O 1
ATOM 883 N N . ARG A 1 113 ? 9.200 -2.980 30.664 1.00 56.81 113 ARG A N 1
ATOM 884 C CA . ARG A 1 113 ? 8.810 -1.992 31.730 1.00 56.81 113 ARG A CA 1
ATOM 885 C C . ARG A 1 113 ? 8.803 -2.374 33.234 1.00 56.81 113 ARG A C 1
ATOM 887 O O . ARG A 1 113 ? 9.260 -3.425 33.641 1.00 56.81 113 ARG A O 1
ATOM 894 N N . LYS A 1 114 ? 8.372 -1.421 34.084 1.00 46.94 114 LYS A N 1
ATOM 895 C CA . LYS A 1 114 ? 8.018 -1.610 35.507 1.00 46.94 114 LYS A CA 1
ATOM 896 C C . LYS A 1 114 ? 8.771 -0.706 36.519 1.00 46.94 114 LYS A C 1
ATOM 898 O O . LYS A 1 114 ? 8.161 0.195 37.092 1.00 46.94 114 LYS A O 1
ATOM 903 N N . PRO A 1 115 ? 10.070 -0.942 36.793 1.00 55.06 115 PRO A N 1
ATOM 904 C CA . PRO A 1 115 ? 10.686 -0.589 38.081 1.00 55.06 115 PRO A CA 1
ATOM 905 C C . PRO A 1 115 ? 11.035 0.899 38.286 1.00 55.06 115 PRO A C 1
ATOM 907 O O . PRO A 1 115 ? 11.820 1.468 37.528 1.00 55.06 115 PRO A O 1
ATOM 910 N N . LYS A 1 116 ? 10.478 1.472 39.364 1.00 46.62 116 LYS A N 1
ATOM 911 C CA . LYS A 1 116 ? 10.846 2.684 40.136 1.00 46.62 116 LYS A CA 1
ATOM 912 C C . LYS A 1 116 ? 10.109 2.610 41.495 1.00 46.62 116 LYS A C 1
ATOM 914 O O . LYS A 1 116 ? 9.022 2.023 41.508 1.00 46.62 116 LYS A O 1
ATOM 919 N N . PRO A 1 117 ? 10.566 3.261 42.582 1.00 52.03 117 PRO A N 1
ATOM 920 C CA . PRO A 1 117 ? 11.828 3.991 42.747 1.00 52.03 117 PRO A CA 1
ATOM 921 C C . PRO A 1 117 ? 13.037 3.071 42.975 1.00 52.03 117 PRO A C 1
ATOM 923 O O . PRO A 1 117 ? 12.835 1.935 43.451 1.00 52.03 117 PRO A O 1
#

Sequence (117 aa):
MLHRFDSVGQRRMSQLVHQHRNDLEISPNLWAGIGQVRGGVGTALVGSADEVAERLQEYADLGIDTFILSGYPHLEEAYRIAELLFPRLPVTYSAPPEETKWVAMGELLAENRKPKP

pLDDT: mean 80.7, std 16.76, range [43.38, 98.12]

Solvent-accessible surface area (backbone atoms only — not comparable to full-atom values): 7754 Å² total; per-residue (Å²): 133,89,88,83,64,92,49,68,60,44,50,51,39,57,48,50,50,62,76,27,70,91,55,37,66,84,45,93,50,34,30,36,60,57,41,77,81,42,91,57,73,45,68,40,78,54,72,54,50,66,57,44,38,51,57,50,48,58,44,38,76,74,68,51,89,80,83,91,82,85,57,87,61,54,68,67,39,51,52,48,42,59,71,54,32,45,84,69,48,96,75,78,78,74,74,78,77,76,81,76,79,86,70,98,64,98,71,89,72,88,88,83,88,87,96,74,134

Foldseek 3Di:
DQPDDPDPLLVVLVVLCVVQVPNQCPDVQWGSVVVVVDRDNDIGRHDFLQSSLVVVVVVVVVPDPDDDDADPPGVVVVVCCVPGNVVSHPDDDDDDPDDPPDDPDDDDDPDDDDDDD

Radius of gyration: 20.1 Å; Cα contacts (8 Å, |Δi|>4): 78; chains: 1; bounding box: 37×33×63 Å

Mean predicted aligned error: 11.02 Å

Secondary structure (DSSP, 8-state):
-------HHHHHHHHHHHHTTT--EEETTEE-THHHHSSSS--EE-S-HHHHHHHHHHHHHTT--------SSHHHHHHHIIIIIGGGS----PPPPP-------S---SS------

Nearest PDB structures (foldseek):
  7jyb-assembly1_C  TM=9.576E-01  e=3.190E-07  Pseudomonas fluorescens Pf0-1
  7jw9-assembly1_B  TM=8.638E-01  e=2.295E-07  Pseudomonas fluorescens Pf0-1
  1nqk-assembly1_A  TM=7.881E-01  e=2.300E-06  Escherichia coli
  7k64-assembly1_B  TM=7.133E-01  e=3.895E-06  Pseudomonas fluorescens Pf0-1
  1m41-assembly1_A  TM=7.798E-01  e=1.891E-05  Escherichia coli